Protein AF-A0A484AS06-F1 (afdb_monomer_lite)

Structure (mmCIF, N/CA/C/O backbone):
data_AF-A0A484AS06-F1
#
_entry.id   AF-A0A484AS06-F1
#
loop_
_atom_site.group_PDB
_atom_site.id
_atom_site.type_symbol
_atom_site.label_atom_id
_atom_site.label_alt_id
_atom_site.label_comp_id
_atom_site.label_asym_id
_atom_site.label_entity_id
_atom_site.label_seq_id
_atom_site.pdbx_PDB_ins_code
_atom_site.Cartn_x
_atom_site.Cartn_y
_atom_site.Cartn_z
_atom_site.occupancy
_atom_site.B_iso_or_equiv
_atom_site.auth_seq_id
_atom_site.auth_comp_id
_atom_site.auth_asym_id
_atom_site.auth_atom_id
_atom_site.pdbx_PDB_model_num
ATOM 1 N N . MET A 1 1 ? 52.284 40.372 45.108 1.00 41.25 1 MET A N 1
ATOM 2 C CA . MET A 1 1 ? 52.963 39.296 44.363 1.00 41.25 1 MET A CA 1
ATOM 3 C C . MET A 1 1 ? 52.396 39.290 42.962 1.00 41.25 1 MET A C 1
ATOM 5 O O . MET A 1 1 ? 51.272 38.856 42.753 1.00 41.25 1 MET A O 1
ATOM 9 N N . GLU A 1 2 ? 53.146 39.892 42.046 1.00 41.03 2 GLU A N 1
ATOM 10 C CA . GLU A 1 2 ? 52.993 39.687 40.611 1.00 41.03 2 GLU A CA 1
ATOM 11 C C . GLU A 1 2 ? 53.331 38.232 40.261 1.00 41.03 2 GLU A C 1
ATOM 13 O O . GLU A 1 2 ? 54.204 37.625 40.880 1.00 41.03 2 GLU A O 1
ATOM 18 N N . GLY A 1 3 ? 52.649 37.693 39.253 1.00 40.97 3 GLY A N 1
ATOM 19 C CA . GLY A 1 3 ? 52.898 36.368 38.692 1.00 40.97 3 GLY A CA 1
ATOM 20 C C . GLY A 1 3 ? 52.275 36.265 37.304 1.00 40.97 3 GLY A C 1
ATOM 21 O O . GLY A 1 3 ? 51.120 35.887 37.153 1.00 40.97 3 GLY A O 1
ATOM 22 N N . ARG A 1 4 ? 53.048 36.701 36.310 1.00 39.62 4 ARG A N 1
ATOM 23 C CA . ARG A 1 4 ? 52.767 36.747 34.869 1.00 39.62 4 ARG A CA 1
ATOM 24 C C . ARG A 1 4 ? 52.772 35.358 34.206 1.00 39.62 4 ARG A C 1
ATOM 26 O O . ARG A 1 4 ? 53.633 34.548 34.512 1.00 39.62 4 ARG A O 1
ATOM 33 N N . SER A 1 5 ? 51.984 35.276 33.125 1.00 40.34 5 SER A N 1
ATOM 34 C CA . SER A 1 5 ? 52.332 34.707 31.804 1.00 40.34 5 SER A CA 1
ATOM 35 C C . SER A 1 5 ? 52.390 33.188 31.608 1.00 40.34 5 SER A C 1
ATOM 37 O O . SER A 1 5 ? 53.114 32.481 32.297 1.00 40.34 5 SER A O 1
ATOM 39 N N . GLY A 1 6 ? 51.787 32.736 30.501 1.00 35.00 6 GLY A N 1
ATOM 40 C CA . GLY A 1 6 ? 52.311 31.588 29.755 1.00 35.00 6 GLY A CA 1
ATOM 41 C C . GLY A 1 6 ? 51.288 30.825 28.927 1.00 35.00 6 GLY A C 1
ATOM 42 O O . GLY A 1 6 ? 50.727 29.846 29.398 1.00 35.00 6 GLY A O 1
ATOM 43 N N . PHE A 1 7 ? 51.092 31.266 27.686 1.00 43.19 7 PHE A N 1
ATOM 44 C CA . PHE A 1 7 ? 50.413 30.559 26.598 1.00 43.19 7 PHE A CA 1
ATOM 45 C C . PHE A 1 7 ? 50.920 29.125 26.390 1.00 43.19 7 PHE A C 1
ATOM 47 O O . PHE A 1 7 ? 52.131 28.938 26.342 1.00 43.19 7 PHE A O 1
ATOM 54 N N . TYR A 1 8 ? 50.008 28.196 26.073 1.00 39.47 8 TYR A N 1
ATOM 55 C CA . TYR A 1 8 ? 50.231 27.168 25.047 1.00 39.47 8 TYR A CA 1
ATOM 56 C C . TYR A 1 8 ? 48.917 26.917 24.295 1.00 39.47 8 TYR A C 1
ATOM 58 O O . TYR A 1 8 ? 47.971 26.341 24.831 1.00 39.47 8 TYR A O 1
ATOM 66 N N . GLU A 1 9 ? 48.875 27.369 23.043 1.00 45.44 9 GLU A N 1
ATOM 67 C CA . GLU A 1 9 ? 47.986 26.838 22.014 1.00 45.44 9 GLU A CA 1
ATOM 68 C C . GLU A 1 9 ? 48.169 25.320 21.903 1.00 45.44 9 GLU A C 1
ATOM 70 O O . GLU A 1 9 ? 49.289 24.827 21.765 1.00 45.44 9 GLU A O 1
ATOM 75 N N . LYS A 1 10 ? 47.058 24.584 21.850 1.00 41.19 10 LYS A N 1
ATOM 76 C CA . LYS A 1 10 ? 46.978 23.372 21.034 1.00 41.19 10 LYS A CA 1
ATOM 77 C C . LYS A 1 10 ? 45.682 23.392 20.245 1.00 41.19 10 LYS A C 1
ATOM 79 O O . LYS A 1 10 ? 44.611 23.034 20.721 1.00 41.19 10 LYS A O 1
ATOM 84 N N . SER A 1 11 ? 45.843 23.866 19.023 1.00 40.75 11 SER A N 1
ATOM 85 C CA . SER A 1 11 ? 44.908 23.769 17.920 1.00 40.75 11 SER A CA 1
ATOM 86 C C . SER A 1 11 ? 44.732 22.314 17.463 1.00 40.75 11 SER A C 1
ATOM 88 O O . SER A 1 11 ? 45.706 21.566 17.382 1.00 40.75 11 SER A O 1
ATOM 90 N N . SER A 1 12 ? 43.500 22.018 17.028 1.00 42.66 12 SER A N 1
ATOM 91 C CA . SER A 1 12 ? 43.075 20.957 16.093 1.00 42.66 12 SER A CA 1
ATOM 92 C C . SER A 1 12 ? 42.940 19.502 16.589 1.00 42.66 12 SER A C 1
ATOM 94 O O . SER A 1 12 ? 43.645 19.105 17.512 1.00 42.66 12 SER A O 1
ATOM 96 N N . PRO A 1 13 ? 42.072 18.675 15.949 1.00 44.59 13 PRO A N 1
ATOM 97 C CA . PRO A 1 13 ? 41.452 18.886 14.635 1.00 44.59 13 PRO A CA 1
ATOM 98 C C . PRO A 1 13 ? 39.916 18.808 14.601 1.00 44.59 13 PRO A C 1
ATOM 100 O O . PRO A 1 13 ? 39.295 17.865 15.070 1.00 44.59 13 PRO A O 1
ATOM 103 N N . ASN A 1 14 ? 39.348 19.818 13.941 1.00 42.44 14 ASN A N 1
ATOM 104 C CA . ASN A 1 14 ? 38.306 19.730 12.918 1.00 42.44 14 ASN A CA 1
ATOM 105 C C . ASN A 1 14 ? 37.748 18.314 12.656 1.00 42.44 14 ASN A C 1
ATOM 107 O O . ASN A 1 14 ? 38.148 17.650 11.699 1.00 42.44 14 ASN A O 1
A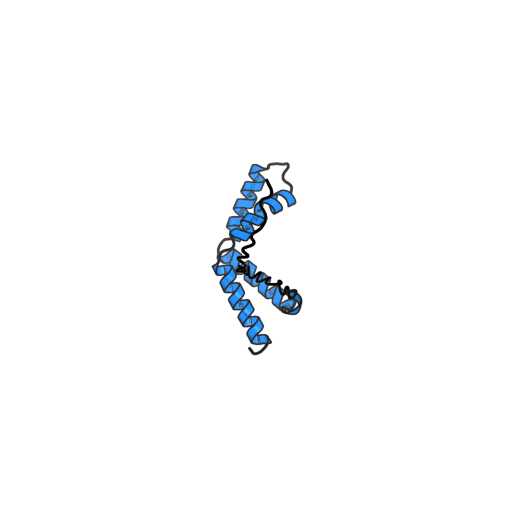TOM 111 N N . GLU A 1 15 ? 36.776 17.878 13.455 1.00 39.09 15 GLU A N 1
ATOM 112 C CA . GLU A 1 15 ? 35.889 16.799 13.041 1.00 39.09 15 GLU A CA 1
ATOM 113 C C . GLU A 1 15 ? 34.848 17.434 12.125 1.00 39.09 15 GLU A C 1
ATOM 115 O O . GLU A 1 15 ? 33.809 17.956 12.536 1.00 39.09 15 GLU A O 1
ATOM 120 N N . SER A 1 16 ? 35.226 17.491 10.850 1.00 47.69 16 SER A N 1
ATOM 121 C CA . SER A 1 16 ? 34.357 17.840 9.744 1.00 47.69 16 SER A CA 1
ATOM 122 C C . SER A 1 16 ? 33.205 16.843 9.740 1.00 47.69 16 SER A C 1
ATOM 124 O O . SER A 1 16 ? 33.257 15.814 9.067 1.00 47.69 16 SER A O 1
ATOM 126 N N . SER A 1 17 ? 32.161 17.151 10.513 1.00 38.97 17 SER A N 1
ATOM 127 C CA . SER A 1 17 ? 30.836 16.589 10.331 1.00 38.97 17 SER A CA 1
ATOM 128 C C . SER A 1 17 ? 30.440 16.990 8.923 1.00 38.97 17 SER A C 1
ATOM 130 O O . SER A 1 17 ? 29.957 18.098 8.671 1.00 38.97 17 SER A O 1
ATOM 132 N N . SER A 1 18 ? 30.782 16.104 7.988 1.00 39.75 18 SER A N 1
ATOM 133 C CA . SER A 1 18 ? 30.299 16.096 6.627 1.00 39.75 18 SER A CA 1
ATOM 134 C C . SER A 1 18 ? 28.792 16.034 6.745 1.00 39.75 18 SER A C 1
ATOM 136 O O . SER A 1 18 ? 28.180 14.968 6.762 1.00 39.75 18 SER A O 1
ATOM 138 N N . LYS A 1 19 ? 28.188 17.218 6.841 1.00 38.69 19 LYS A N 1
ATOM 139 C CA . LYS A 1 19 ? 26.852 17.475 6.359 1.00 38.69 19 LYS A CA 1
ATOM 140 C C . LYS A 1 19 ? 26.933 17.178 4.869 1.00 38.69 19 LYS A C 1
ATOM 142 O O . LYS A 1 19 ? 27.049 18.080 4.046 1.00 38.69 19 LYS A O 1
ATOM 147 N N . ASN A 1 20 ? 26.862 15.892 4.530 1.00 38.06 20 ASN A N 1
ATOM 148 C CA . ASN A 1 20 ? 26.215 15.450 3.315 1.00 38.06 20 ASN A CA 1
ATOM 149 C C . ASN A 1 20 ? 24.759 15.873 3.478 1.00 38.06 20 ASN A C 1
ATOM 151 O O . ASN A 1 20 ? 23.866 15.090 3.790 1.00 38.06 20 ASN A O 1
ATOM 155 N N . GLU A 1 21 ? 24.563 17.180 3.334 1.00 36.81 21 GLU A N 1
ATOM 156 C CA . GLU A 1 21 ? 23.329 17.802 2.955 1.00 36.81 21 GLU A CA 1
ATOM 157 C C . GLU A 1 21 ? 23.070 17.229 1.566 1.00 36.81 21 GLU A C 1
ATOM 159 O O . GLU A 1 21 ? 23.410 17.811 0.536 1.00 36.81 21 GLU A O 1
ATOM 164 N N . TYR A 1 22 ? 22.527 16.011 1.543 1.00 44.44 22 TYR A N 1
ATOM 165 C CA . TYR A 1 22 ? 21.744 15.538 0.427 1.00 44.44 22 TYR A CA 1
ATOM 166 C C . TYR A 1 22 ? 20.584 16.518 0.353 1.00 44.44 22 TYR A C 1
ATOM 168 O O . TYR A 1 22 ? 19.513 16.291 0.910 1.00 44.44 22 TYR A O 1
ATOM 176 N N . LYS A 1 23 ? 20.838 17.669 -0.283 1.00 44.03 23 LYS A N 1
ATOM 177 C CA . LYS A 1 23 ? 19.796 18.539 -0.793 1.00 44.03 23 LYS A CA 1
ATOM 178 C C . LYS A 1 23 ? 18.890 17.581 -1.541 1.00 44.03 23 LYS A C 1
ATOM 180 O O . LYS A 1 23 ? 19.384 16.935 -2.472 1.00 44.03 23 LYS A O 1
ATOM 185 N N . PRO A 1 24 ? 17.628 17.400 -1.124 1.00 44.97 24 PRO A N 1
ATOM 186 C CA . PRO A 1 24 ? 16.743 16.577 -1.900 1.00 44.97 24 PRO A CA 1
ATOM 187 C C . PRO A 1 24 ? 16.688 17.277 -3.249 1.00 44.97 24 PRO A C 1
ATOM 189 O O . PRO A 1 24 ? 16.125 18.366 -3.377 1.00 44.97 24 PRO A O 1
ATOM 192 N N . LEU A 1 25 ? 17.309 16.669 -4.259 1.00 48.03 25 LEU A N 1
ATOM 193 C CA . LEU A 1 25 ? 16.942 16.880 -5.643 1.00 48.03 25 LEU A CA 1
ATOM 194 C C . LEU A 1 25 ? 15.521 16.325 -5.743 1.00 48.03 25 LEU A C 1
ATOM 196 O O . LEU A 1 25 ? 15.271 15.257 -6.287 1.00 48.03 25 LEU A O 1
ATOM 200 N N . CYS A 1 26 ? 14.576 17.058 -5.151 1.00 44.09 26 CYS A N 1
ATOM 201 C CA . CYS A 1 26 ? 13.164 17.003 -5.436 1.00 44.09 26 CYS A CA 1
ATOM 202 C C . CYS A 1 26 ? 13.036 17.571 -6.845 1.00 44.09 26 CYS A C 1
ATOM 204 O O . CYS A 1 26 ? 12.514 18.660 -7.085 1.00 44.09 26 CYS A O 1
ATOM 206 N N . TRP A 1 27 ? 13.562 16.832 -7.818 1.00 47.09 27 TRP A N 1
ATOM 207 C CA . TRP A 1 27 ? 12.921 16.808 -9.103 1.00 47.09 27 TRP A CA 1
ATOM 208 C C . TRP A 1 27 ? 11.484 16.439 -8.782 1.00 47.09 27 TRP A C 1
ATOM 210 O O . TRP A 1 27 ? 11.211 15.341 -8.294 1.00 47.09 27 TRP A O 1
ATOM 220 N N . LYS A 1 28 ? 10.576 17.407 -8.935 1.00 59.16 28 LYS A N 1
ATOM 221 C CA . LYS A 1 28 ? 9.143 17.149 -8.844 1.00 59.16 28 LYS A CA 1
ATOM 222 C C . LYS A 1 28 ? 8.929 15.955 -9.759 1.00 59.16 28 LYS A C 1
ATOM 224 O O . LYS A 1 28 ? 9.152 16.095 -10.954 1.00 59.16 28 LYS A O 1
ATOM 229 N N . SER A 1 29 ? 8.583 14.795 -9.214 1.00 61.47 29 SER A N 1
ATOM 230 C CA . SER A 1 29 ? 8.441 13.536 -9.961 1.00 61.47 29 SER A CA 1
ATOM 231 C C . SER A 1 29 ? 7.634 13.720 -11.253 1.00 61.47 29 SER A C 1
ATOM 233 O O . SER A 1 29 ? 7.965 13.133 -12.270 1.00 61.47 29 SER A O 1
ATOM 235 N N . HIS A 1 30 ? 6.688 14.661 -11.247 1.00 59.72 30 HIS A N 1
ATOM 236 C CA . HIS A 1 30 ? 5.918 15.195 -12.376 1.00 59.72 30 HIS A CA 1
ATOM 237 C C . HIS A 1 30 ? 6.713 15.760 -13.577 1.00 59.72 30 HIS A C 1
ATOM 239 O O . HIS A 1 30 ? 6.144 15.915 -14.653 1.00 59.72 30 HIS A O 1
ATOM 245 N N . GLN A 1 31 ? 7.985 16.131 -13.417 1.00 69.88 31 GLN A N 1
ATOM 246 C CA . GLN A 1 31 ? 8.868 16.574 -14.507 1.00 69.88 31 GLN A CA 1
ATOM 247 C C . GLN A 1 31 ? 9.565 15.395 -15.195 1.00 69.88 31 GLN A C 1
ATOM 249 O O . GLN A 1 31 ? 9.945 15.495 -16.359 1.00 69.88 31 GLN A O 1
ATOM 254 N N . ILE A 1 32 ? 9.718 14.278 -14.482 1.00 74.44 32 ILE A N 1
ATOM 255 C CA . ILE A 1 32 ? 10.400 13.075 -14.967 1.00 74.44 32 ILE A CA 1
ATOM 256 C C . ILE A 1 32 ? 9.368 12.073 -15.484 1.00 74.44 32 ILE A C 1
ATOM 258 O O . ILE A 1 32 ? 9.518 11.536 -16.577 1.00 74.44 32 ILE A O 1
ATOM 262 N N . ILE A 1 33 ? 8.286 11.886 -14.735 1.00 79.44 33 ILE A N 1
ATOM 263 C CA . ILE A 1 33 ? 7.205 10.938 -14.989 1.00 79.44 33 ILE A CA 1
ATOM 264 C C . ILE A 1 33 ? 6.028 11.697 -15.608 1.00 79.44 33 ILE A C 1
ATOM 266 O O . ILE A 1 33 ? 5.516 12.658 -15.028 1.00 79.44 33 ILE A O 1
ATOM 270 N N . ARG A 1 34 ? 5.593 11.275 -16.798 1.00 83.50 34 ARG A N 1
ATOM 271 C CA . ARG A 1 34 ? 4.401 11.819 -17.463 1.00 83.50 34 ARG A CA 1
ATOM 272 C C . ARG A 1 34 ? 3.125 11.351 -16.756 1.00 83.50 34 ARG A C 1
ATOM 274 O O . ARG A 1 34 ? 3.123 10.383 -16.002 1.00 83.50 34 ARG A O 1
ATOM 281 N N . ARG A 1 35 ? 2.002 12.034 -16.997 1.00 78.38 35 ARG A N 1
ATOM 282 C CA . ARG A 1 35 ? 0.717 11.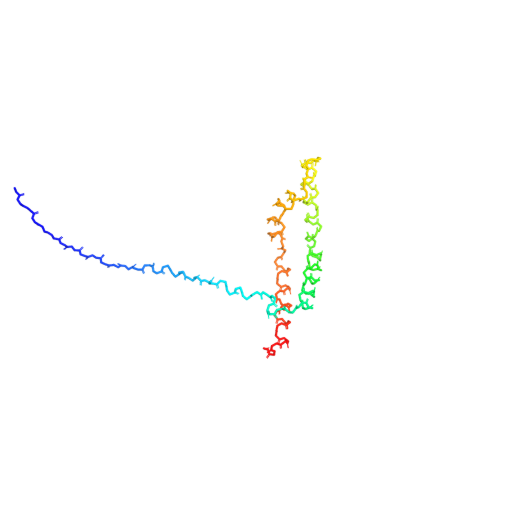707 -16.345 1.00 78.38 35 ARG A CA 1
ATOM 283 C C . ARG A 1 35 ? 0.214 10.293 -16.666 1.00 78.38 35 ARG A C 1
ATOM 285 O O . ARG A 1 35 ? -0.328 9.632 -15.786 1.00 78.38 35 ARG A O 1
ATOM 292 N N . ASP A 1 36 ? 0.386 9.843 -17.901 1.00 80.81 36 ASP A N 1
ATOM 293 C CA . ASP A 1 36 ? 0.049 8.493 -18.365 1.00 80.81 36 ASP A CA 1
ATOM 294 C C . ASP A 1 36 ? 0.935 7.417 -17.715 1.00 80.81 36 ASP A C 1
ATOM 296 O O . ASP A 1 36 ? 0.437 6.384 -17.262 1.00 80.81 36 ASP A O 1
ATOM 300 N N . GLU A 1 37 ? 2.230 7.701 -17.565 1.00 82.75 37 GLU A N 1
ATOM 301 C CA . GLU A 1 37 ? 3.173 6.842 -16.836 1.00 82.75 37 GLU A CA 1
ATOM 302 C C . GLU A 1 37 ? 2.800 6.767 -15.345 1.00 82.75 37 GLU A C 1
ATOM 304 O O . GLU A 1 37 ? 2.749 5.681 -14.770 1.00 82.75 37 GLU A O 1
ATOM 309 N N . MET A 1 38 ? 2.446 7.901 -14.731 1.00 84.00 38 MET A N 1
ATOM 310 C CA . MET A 1 38 ? 2.034 7.976 -13.325 1.00 84.00 38 MET A CA 1
ATOM 311 C C . MET A 1 38 ? 0.788 7.132 -13.042 1.00 84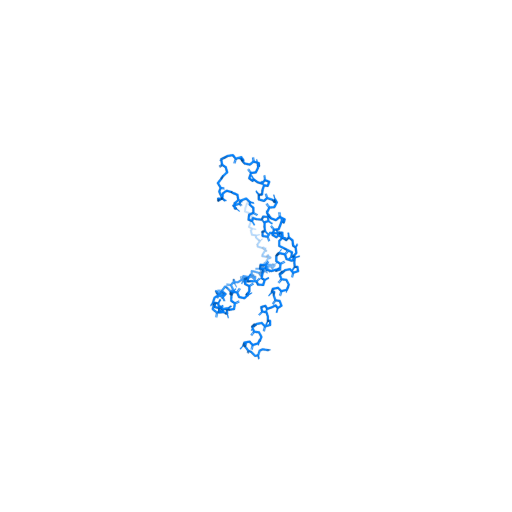.00 38 MET A C 1
ATOM 313 O O . MET A 1 38 ? 0.721 6.453 -12.018 1.00 84.00 38 MET A O 1
ATOM 317 N N . LYS A 1 39 ? -0.181 7.121 -13.966 1.00 86.62 39 LYS A N 1
ATOM 318 C CA . LYS A 1 39 ? -1.366 6.262 -13.858 1.00 86.62 39 LYS A CA 1
ATOM 319 C C . LYS A 1 39 ? -0.975 4.783 -13.843 1.00 86.62 39 LYS A C 1
ATOM 321 O O . LYS A 1 39 ? -1.417 4.050 -12.965 1.00 86.62 39 LYS A O 1
ATOM 326 N N . THR A 1 40 ? -0.102 4.369 -14.759 1.00 89.06 40 THR A N 1
ATOM 327 C CA . THR A 1 40 ? 0.398 2.985 -14.830 1.00 89.06 40 THR A CA 1
ATOM 328 C C . THR A 1 40 ? 1.144 2.586 -13.552 1.00 89.06 40 THR A C 1
ATOM 330 O O . THR A 1 40 ? 0.926 1.500 -13.019 1.00 89.06 40 THR A O 1
ATOM 333 N N . ILE A 1 41 ? 1.970 3.484 -13.008 1.00 89.12 41 ILE A N 1
ATOM 334 C CA . ILE A 1 41 ? 2.701 3.277 -11.747 1.00 89.12 41 ILE A CA 1
ATOM 335 C C . ILE A 1 41 ? 1.731 3.130 -10.569 1.00 89.12 41 ILE A C 1
ATOM 337 O O . ILE A 1 41 ? 1.907 2.241 -9.739 1.00 89.12 41 ILE A O 1
ATOM 341 N N . HIS A 1 42 ? 0.687 3.959 -10.502 1.00 88.81 42 HIS A N 1
ATOM 342 C CA . HIS A 1 42 ? -0.345 3.860 -9.467 1.00 88.81 42 HIS A CA 1
ATOM 343 C C . HIS A 1 42 ? -1.123 2.544 -9.554 1.00 88.81 42 HIS A C 1
ATOM 345 O O . HIS A 1 42 ? -1.366 1.902 -8.532 1.00 88.81 42 HIS A O 1
ATOM 351 N N . GLU A 1 43 ? -1.493 2.117 -10.762 1.00 91.62 43 GLU A N 1
ATOM 352 C CA . GLU A 1 43 ? -2.168 0.836 -10.977 1.00 91.62 43 GLU A CA 1
ATOM 353 C C . GLU A 1 43 ? -1.281 -0.347 -10.578 1.00 91.62 43 G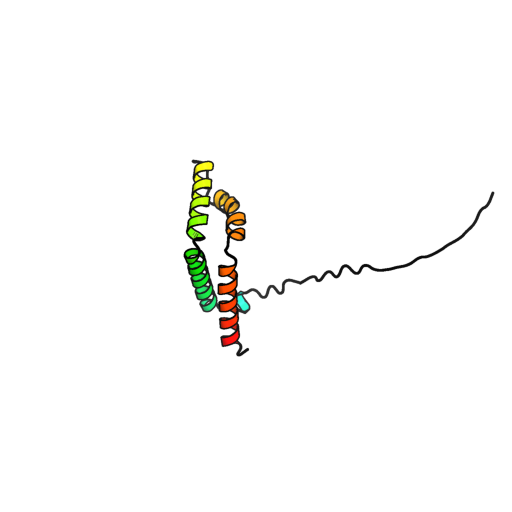LU A C 1
ATOM 355 O O . GLU A 1 43 ? -1.766 -1.296 -9.959 1.00 91.62 43 GLU A O 1
ATOM 360 N N . LEU A 1 44 ? 0.016 -0.293 -10.898 1.00 92.06 44 LEU A N 1
ATOM 361 C CA . LEU A 1 44 ? 0.978 -1.308 -10.480 1.00 92.06 44 LEU A CA 1
ATOM 362 C C . LEU A 1 44 ? 1.122 -1.340 -8.957 1.00 92.06 44 LEU A C 1
ATOM 364 O O . LEU A 1 44 ? 1.005 -2.410 -8.368 1.00 92.06 44 LEU A O 1
ATOM 368 N N . LEU A 1 45 ? 1.308 -0.184 -8.318 1.00 92.44 45 LEU A N 1
ATOM 369 C CA . LEU A 1 45 ? 1.389 -0.078 -6.863 1.00 92.44 45 LEU A CA 1
ATOM 370 C C . LEU A 1 45 ? 0.148 -0.683 -6.197 1.00 92.44 45 LEU A C 1
ATOM 372 O O . LEU A 1 45 ? 0.282 -1.510 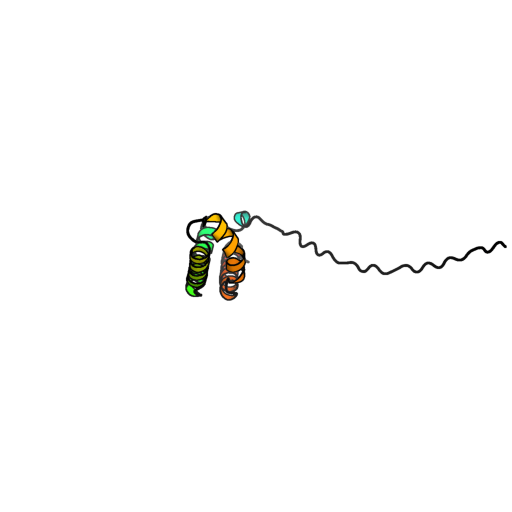-5.300 1.00 92.44 45 LEU A O 1
ATOM 376 N N . TYR A 1 46 ? -1.053 -0.340 -6.668 1.00 92.88 46 TYR A N 1
ATOM 377 C CA . TYR A 1 46 ? -2.292 -0.902 -6.129 1.00 92.88 46 TYR A CA 1
ATOM 378 C C . TYR A 1 46 ? -2.356 -2.430 -6.296 1.00 92.88 46 TYR A C 1
ATOM 380 O O . TYR A 1 46 ? -2.668 -3.146 -5.343 1.00 92.88 46 TYR A O 1
ATOM 388 N N . LYS A 1 47 ? -1.997 -2.953 -7.477 1.00 94.25 47 LYS A N 1
ATOM 389 C CA . LYS A 1 47 ? -1.935 -4.404 -7.728 1.00 94.25 47 LYS A CA 1
ATOM 390 C C . LYS A 1 47 ? -0.951 -5.109 -6.797 1.00 94.25 47 LYS A C 1
ATOM 392 O O . LYS A 1 47 ? -1.274 -6.180 -6.292 1.00 94.25 47 LYS A O 1
ATOM 397 N N . LEU A 1 48 ? 0.219 -4.519 -6.563 1.00 93.62 48 LEU A N 1
ATOM 398 C CA . LEU A 1 48 ? 1.235 -5.072 -5.671 1.00 93.62 48 LEU A CA 1
ATOM 399 C C . LEU A 1 48 ? 0.756 -5.064 -4.217 1.00 93.62 48 LEU A C 1
ATOM 401 O O . LEU A 1 48 ? 0.770 -6.107 -3.571 1.00 93.62 48 LEU A O 1
ATOM 405 N N . LEU A 1 49 ? 0.238 -3.939 -3.723 1.00 94.25 49 LEU A N 1
ATOM 406 C CA . LEU A 1 49 ? -0.308 -3.853 -2.365 1.00 94.25 49 LEU A CA 1
ATOM 407 C C . LEU A 1 49 ? -1.422 -4.884 -2.131 1.00 94.25 49 LEU A C 1
ATOM 409 O O . LEU A 1 49 ? -1.471 -5.515 -1.078 1.00 94.25 49 LEU A O 1
ATOM 413 N N . LYS A 1 50 ? -2.273 -5.121 -3.133 1.00 94.44 50 LYS A N 1
ATOM 414 C CA . LYS A 1 50 ? -3.303 -6.160 -3.068 1.00 94.44 50 LYS A CA 1
ATOM 415 C C . LYS A 1 50 ? -2.726 -7.579 -3.113 1.00 94.44 50 LYS A C 1
ATOM 417 O O . LYS A 1 50 ? -3.120 -8.417 -2.310 1.00 94.44 50 LYS A O 1
ATOM 422 N N . LYS A 1 51 ? -1.780 -7.855 -4.018 1.00 94.44 51 LYS A N 1
ATOM 423 C CA . LYS A 1 51 ? -1.099 -9.160 -4.155 1.00 94.44 51 LYS A CA 1
ATOM 424 C C . LYS A 1 51 ? -0.445 -9.602 -2.845 1.00 94.44 51 LYS A C 1
ATOM 426 O O . LYS A 1 51 ? -0.517 -10.776 -2.503 1.00 94.44 51 LYS A O 1
ATOM 431 N N . TYR A 1 52 ? 0.170 -8.669 -2.122 1.00 94.00 52 TYR A N 1
ATOM 432 C CA . TYR A 1 52 ? 0.831 -8.938 -0.845 1.00 94.00 52 TYR A CA 1
ATOM 433 C C . TYR A 1 52 ? -0.106 -8.844 0.373 1.00 94.00 52 TYR A C 1
ATOM 435 O O . TYR A 1 52 ? 0.363 -8.909 1.504 1.00 94.00 52 TYR A O 1
ATOM 443 N N . GLY A 1 53 ? -1.420 -8.686 0.170 1.00 94.06 53 GLY A N 1
ATOM 444 C CA . GLY A 1 53 ? -2.409 -8.658 1.254 1.00 94.06 53 GLY A CA 1
ATOM 445 C C . GLY A 1 53 ? -2.401 -7.385 2.108 1.00 94.06 53 GLY A C 1
ATOM 446 O O . GLY A 1 53 ? -3.138 -7.307 3.088 1.00 94.06 53 GLY A O 1
ATOM 447 N N . TRP A 1 54 ? -1.622 -6.366 1.730 1.00 96.00 54 TRP A N 1
ATOM 448 C CA . TRP A 1 54 ? -1.521 -5.112 2.480 1.00 96.00 54 TRP A CA 1
ATOM 449 C C . TRP A 1 54 ? -2.871 -4.393 2.563 1.00 96.00 54 TRP A C 1
ATOM 451 O O . TRP A 1 54 ? -3.225 -3.859 3.609 1.00 96.00 54 TRP A O 1
ATOM 461 N N . GLU A 1 55 ? -3.661 -4.406 1.482 1.00 94.19 55 GLU A N 1
ATOM 462 C CA . GLU A 1 55 ? -4.986 -3.771 1.479 1.00 94.19 55 GLU A CA 1
ATOM 463 C C . GLU A 1 55 ? -5.905 -4.367 2.556 1.00 94.19 55 GLU A C 1
ATOM 465 O O . GLU A 1 55 ? -6.565 -3.626 3.286 1.00 94.19 55 GLU A O 1
ATOM 470 N N . ASP A 1 56 ? -5.929 -5.694 2.675 1.00 95.12 56 ASP A N 1
ATOM 471 C CA . ASP A 1 56 ? -6.780 -6.385 3.639 1.00 95.12 56 ASP A CA 1
ATOM 472 C C . ASP A 1 56 ? -6.262 -6.200 5.074 1.00 95.12 56 ASP A C 1
ATOM 474 O O . ASP A 1 56 ? -7.056 -5.949 5.982 1.00 95.12 56 ASP A O 1
ATOM 478 N N . GLU A 1 57 ? -4.940 -6.205 5.274 1.00 95.81 57 GLU A N 1
ATOM 479 C CA . GLU A 1 57 ? -4.318 -5.900 6.569 1.00 95.81 57 GLU A CA 1
ATOM 480 C C . GLU A 1 57 ? -4.688 -4.492 7.062 1.00 95.81 57 GLU A C 1
ATOM 482 O O . GLU A 1 57 ? -5.096 -4.304 8.214 1.00 95.81 57 GLU A O 1
ATOM 487 N N . ILE A 1 58 ? -4.571 -3.482 6.195 1.00 96.19 58 ILE A N 1
ATOM 488 C CA . ILE A 1 58 ? -4.924 -2.105 6.549 1.00 96.19 58 ILE A CA 1
ATOM 489 C C . ILE A 1 58 ? -6.423 -1.963 6.759 1.00 96.19 58 ILE A C 1
ATOM 491 O O . ILE A 1 58 ? -6.831 -1.269 7.689 1.00 96.19 58 ILE A O 1
ATOM 495 N N . ARG A 1 59 ? -7.252 -2.641 5.962 1.00 96.00 59 ARG A N 1
ATOM 496 C CA . ARG A 1 59 ? -8.707 -2.631 6.146 1.00 96.00 59 ARG A CA 1
ATOM 497 C C . ARG A 1 59 ? -9.103 -3.162 7.522 1.00 96.00 59 ARG A C 1
ATOM 499 O O . ARG A 1 59 ? -9.951 -2.554 8.174 1.00 96.00 59 ARG A O 1
ATOM 506 N N . GLU A 1 60 ? -8.474 -4.240 7.981 1.00 97.00 60 GLU A N 1
ATOM 507 C CA . GLU A 1 60 ? -8.741 -4.804 9.306 1.00 97.00 60 GLU A CA 1
ATOM 508 C C . GLU A 1 60 ? -8.314 -3.844 10.423 1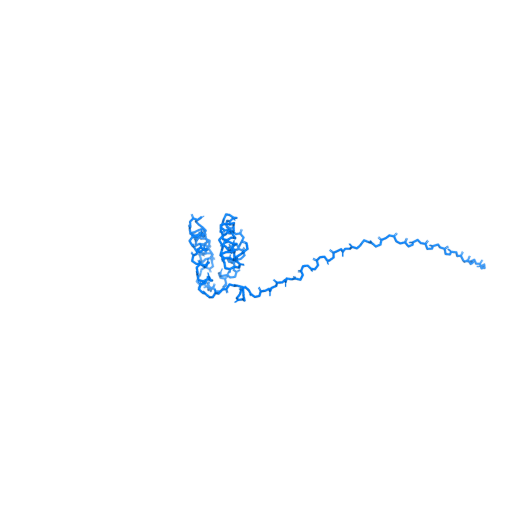.00 97.00 60 GLU A C 1
ATOM 510 O O . GLU A 1 60 ? -9.074 -3.575 11.352 1.00 97.00 60 GLU A O 1
ATOM 515 N N . LYS A 1 61 ? -7.139 -3.220 10.289 1.00 95.38 61 LYS A N 1
ATOM 516 C CA . LYS A 1 61 ? -6.671 -2.202 11.243 1.00 95.38 61 LYS A CA 1
ATOM 517 C C . LYS A 1 61 ? -7.584 -0.977 11.280 1.00 95.38 61 LYS A C 1
ATOM 519 O O . LYS A 1 61 ? -7.874 -0.463 12.356 1.00 95.38 61 LYS A O 1
ATOM 524 N N . VAL A 1 62 ? -8.062 -0.516 10.125 1.00 95.69 62 VAL A N 1
ATOM 525 C CA . VAL A 1 62 ? -9.037 0.578 10.034 1.00 95.69 62 VAL A CA 1
ATOM 526 C C . VAL A 1 62 ? -10.329 0.192 10.749 1.00 95.69 62 VAL A C 1
ATOM 528 O O . VAL A 1 62 ? -10.824 0.988 11.544 1.00 95.69 62 VAL A O 1
ATOM 531 N N . ARG A 1 63 ? -10.847 -1.026 10.532 1.00 95.75 63 ARG A N 1
ATOM 532 C CA . ARG A 1 63 ? -12.036 -1.525 11.239 1.00 95.75 63 ARG A CA 1
ATOM 533 C C . ARG A 1 63 ? -11.833 -1.507 12.755 1.00 95.75 63 ARG A C 1
ATOM 535 O O . ARG A 1 63 ? -12.668 -0.945 13.455 1.00 95.75 63 ARG A O 1
ATOM 542 N N . ALA A 1 64 ? -10.701 -2.007 13.246 1.00 95.31 64 ALA A N 1
ATOM 543 C CA . ALA A 1 64 ? -10.385 -1.989 14.672 1.00 95.31 64 ALA A CA 1
ATOM 544 C C . ALA A 1 64 ? -10.330 -0.560 15.253 1.00 95.31 64 ALA A C 1
ATOM 546 O O . ALA A 1 64 ? -10.786 -0.325 16.372 1.00 95.31 64 ALA A O 1
ATOM 547 N N . ILE A 1 65 ? -9.813 0.421 14.500 1.00 93.94 65 ILE A N 1
ATOM 548 C CA . ILE A 1 65 ? -9.815 1.832 14.923 1.00 93.94 65 ILE A CA 1
ATOM 549 C C . ILE A 1 65 ? -11.247 2.378 14.996 1.00 93.94 65 ILE A C 1
ATOM 551 O O . ILE A 1 65 ? -11.580 3.071 15.960 1.00 93.94 65 ILE A O 1
ATOM 555 N N . TRP A 1 66 ? -12.090 2.067 14.006 1.00 93.94 66 TRP A N 1
ATOM 556 C CA . TRP A 1 66 ? -13.501 2.465 13.997 1.00 93.94 66 TRP A CA 1
ATOM 557 C C . TRP A 1 66 ? -14.265 1.876 15.182 1.00 93.94 66 TRP A C 1
ATOM 559 O O . TRP A 1 66 ? -14.934 2.614 15.901 1.00 93.94 66 TRP A O 1
ATOM 569 N N . GLU A 1 67 ? -14.115 0.578 15.431 1.00 94.25 67 GLU A N 1
ATOM 570 C CA . GLU A 1 67 ? -14.759 -0.111 16.553 1.00 94.25 67 GLU A CA 1
ATOM 571 C C . GLU A 1 67 ? -14.305 0.456 17.901 1.00 94.25 67 GLU A C 1
ATOM 573 O O . GLU A 1 67 ? -15.127 0.699 18.782 1.00 94.25 67 GLU A O 1
ATOM 578 N N . ARG A 1 68 ? -13.007 0.750 18.049 1.00 94.19 68 ARG A N 1
ATOM 579 C CA . ARG A 1 68 ? -12.453 1.319 19.282 1.00 94.19 68 ARG A CA 1
ATOM 580 C C . ARG A 1 68 ? -12.908 2.760 19.537 1.00 94.19 68 ARG A C 1
ATOM 582 O O . ARG A 1 68 ? -13.021 3.156 20.692 1.00 94.19 68 ARG A O 1
ATOM 589 N N . ARG A 1 69 ? -13.108 3.567 18.488 1.00 91.56 69 ARG A N 1
ATOM 590 C CA . ARG A 1 69 ? -13.527 4.978 18.610 1.00 91.56 69 ARG A CA 1
ATOM 591 C C . ARG A 1 69 ? -15.045 5.149 18.730 1.00 91.56 69 ARG A C 1
ATOM 593 O O . ARG A 1 69 ? -15.480 6.152 19.287 1.00 91.56 69 ARG A O 1
ATOM 600 N N . GLY A 1 70 ? -15.838 4.200 18.235 1.00 88.94 70 GLY A N 1
ATOM 601 C CA . GLY A 1 70 ? -17.297 4.246 18.319 1.00 88.94 70 GLY A CA 1
ATOM 602 C C . GLY A 1 70 ? -17.925 5.361 17.472 1.00 88.94 70 GLY A C 1
ATOM 603 O O . GLY A 1 70 ? -17.396 5.757 16.435 1.00 88.94 70 GLY A O 1
ATOM 604 N N . THR A 1 71 ? -19.080 5.869 17.907 1.00 85.44 71 THR A N 1
ATOM 605 C CA . THR A 1 71 ? -19.924 6.817 17.151 1.00 85.44 71 THR A CA 1
ATOM 606 C C . THR A 1 71 ? -19.312 8.199 16.918 1.00 85.44 71 THR A C 1
ATOM 608 O O . THR A 1 71 ? -19.742 8.890 15.998 1.00 85.44 71 THR A O 1
ATOM 611 N N . ASP A 1 72 ? -18.297 8.594 17.690 1.00 86.31 72 ASP A N 1
ATOM 612 C CA . ASP A 1 72 ? -17.637 9.905 17.558 1.00 86.31 72 ASP A CA 1
ATOM 613 C C . ASP A 1 72 ? -16.482 9.906 16.543 1.00 86.31 72 ASP A C 1
ATOM 615 O O . ASP A 1 72 ? -15.810 10.921 16.333 1.00 86.31 72 ASP A O 1
ATOM 619 N N . ALA A 1 73 ? -16.215 8.765 15.907 1.00 87.50 73 ALA A N 1
ATOM 620 C CA . ALA A 1 73 ? -15.114 8.613 14.975 1.00 87.50 73 ALA A CA 1
ATOM 621 C C . ALA A 1 73 ? -15.311 9.465 13.707 1.00 87.50 73 ALA A C 1
ATOM 623 O O . ALA A 1 73 ? -16.269 9.301 12.950 1.00 87.50 73 ALA A O 1
ATOM 624 N N . LYS A 1 74 ? -14.353 10.357 13.431 1.00 94.00 74 LYS A N 1
ATOM 625 C CA . LYS A 1 74 ? -14.276 11.095 12.165 1.00 94.00 74 LYS A CA 1
ATOM 626 C C . LYS A 1 74 ? -13.261 10.442 11.241 1.00 94.00 74 LYS A C 1
ATOM 628 O O . LYS A 1 74 ? -12.190 10.023 11.673 1.00 94.00 74 LYS A O 1
ATOM 633 N N . MET A 1 75 ? -13.559 10.458 9.943 1.00 91.44 75 MET A N 1
ATOM 634 C CA . MET A 1 75 ? -12.682 9.906 8.905 1.00 91.44 75 MET A CA 1
ATOM 635 C C . MET A 1 75 ? -11.241 10.429 9.011 1.00 91.44 75 MET A C 1
ATOM 637 O O . MET A 1 75 ? -10.303 9.638 8.989 1.00 91.44 75 MET A O 1
ATOM 641 N N . ASN A 1 76 ? -11.054 11.743 9.183 1.00 93.31 76 ASN A N 1
ATOM 642 C CA . ASN A 1 76 ? -9.715 12.330 9.299 1.00 93.31 76 ASN A CA 1
ATOM 643 C C . ASN A 1 76 ? -8.943 11.794 10.506 1.00 93.31 76 ASN A C 1
ATOM 645 O O . ASN A 1 76 ? -7.749 11.542 10.384 1.00 93.31 76 ASN A O 1
ATOM 649 N N . ASP A 1 77 ? -9.606 11.570 11.641 1.00 91.50 77 ASP A N 1
ATOM 650 C CA . ASP A 1 77 ? -8.942 11.058 12.840 1.00 91.50 77 ASP A CA 1
ATOM 651 C C . ASP A 1 77 ? -8.476 9.613 12.635 1.00 91.50 77 ASP A C 1
ATOM 653 O O . ASP A 1 77 ? -7.374 9.248 13.043 1.00 91.50 77 ASP A O 1
ATOM 657 N N . VAL A 1 78 ? -9.284 8.807 11.937 1.00 92.19 78 VAL A N 1
ATOM 658 C CA . VAL A 1 78 ? -8.918 7.438 11.551 1.00 92.19 78 VAL A CA 1
ATOM 659 C C . VAL A 1 78 ? -7.755 7.443 10.561 1.00 92.19 78 VAL A C 1
ATOM 661 O O . VAL A 1 78 ? -6.805 6.684 10.742 1.00 92.19 78 VAL A O 1
ATOM 664 N N . ILE A 1 79 ? -7.781 8.326 9.556 1.00 92.00 79 ILE A N 1
ATOM 665 C CA . ILE A 1 79 ? -6.692 8.484 8.579 1.00 92.00 79 ILE A CA 1
ATOM 666 C C . ILE A 1 79 ? -5.392 8.893 9.278 1.00 92.00 79 ILE A C 1
ATOM 668 O O . ILE A 1 79 ? -4.353 8.276 9.048 1.00 92.00 79 ILE A O 1
ATOM 672 N N . HIS A 1 80 ? -5.435 9.908 10.142 1.00 93.69 80 HIS A N 1
ATOM 673 C CA . HIS A 1 80 ? -4.256 10.386 10.864 1.00 93.69 80 HIS A CA 1
ATOM 674 C C . HIS A 1 80 ? -3.641 9.306 11.748 1.00 93.69 80 HIS A C 1
ATOM 676 O O . HIS A 1 80 ? -2.418 9.230 11.864 1.00 93.69 80 HIS A O 1
ATOM 682 N N . GLU A 1 81 ? -4.475 8.454 12.335 1.00 93.81 81 GLU A N 1
ATOM 683 C CA . GLU A 1 81 ? -4.012 7.355 13.165 1.00 93.81 81 GLU A CA 1
ATOM 684 C C . GLU A 1 81 ? -3.424 6.198 12.345 1.00 93.81 81 GLU A C 1
ATOM 686 O O . GLU A 1 81 ? -2.371 5.663 12.697 1.00 93.81 81 GLU A O 1
ATOM 691 N N . ILE A 1 82 ? -4.071 5.807 11.242 1.00 94.12 82 ILE A N 1
ATOM 692 C CA . ILE A 1 82 ? -3.631 4.649 10.457 1.00 94.12 82 ILE A CA 1
ATOM 693 C C . ILE A 1 82 ? -2.436 4.968 9.556 1.00 94.12 82 ILE A C 1
ATOM 695 O O . ILE A 1 82 ? -1.612 4.088 9.318 1.00 94.12 82 ILE A O 1
ATOM 699 N N . MET A 1 83 ? -2.297 6.207 9.074 1.00 92.31 83 MET A N 1
ATOM 700 C CA . MET A 1 83 ? -1.291 6.592 8.074 1.00 92.31 83 MET A CA 1
ATOM 701 C C . MET A 1 83 ? 0.155 6.203 8.430 1.00 92.31 83 MET A C 1
ATOM 703 O O . MET A 1 83 ? 0.831 5.618 7.575 1.00 92.31 83 MET A O 1
ATOM 707 N N . PRO A 1 84 ? 0.663 6.453 9.655 1.00 94.81 84 PRO A N 1
ATOM 708 C CA . PRO A 1 84 ? 2.012 6.037 10.039 1.00 94.81 84 PRO A CA 1
ATOM 709 C C . PRO A 1 84 ? 2.201 4.517 9.982 1.00 94.81 84 PRO A C 1
ATOM 711 O O . PRO A 1 84 ? 3.253 4.037 9.565 1.00 94.81 84 PRO A O 1
ATOM 714 N N . THR A 1 85 ? 1.178 3.758 10.378 1.00 93.44 85 THR A N 1
ATOM 715 C CA . THR A 1 85 ? 1.188 2.290 10.365 1.00 93.44 85 THR A CA 1
ATOM 716 C C . THR A 1 85 ? 1.096 1.753 8.943 1.00 93.44 85 THR A C 1
ATOM 718 O O . THR A 1 85 ? 1.865 0.871 8.567 1.00 93.44 85 THR A O 1
ATOM 721 N N . ALA A 1 86 ? 0.201 2.316 8.131 1.00 92.75 86 ALA A N 1
ATOM 722 C CA . ALA A 1 86 ? 0.030 1.982 6.723 1.00 92.75 86 ALA A CA 1
ATOM 723 C C . ALA A 1 86 ? 1.337 2.185 5.946 1.00 92.75 86 ALA A C 1
ATOM 725 O O . ALA A 1 86 ? 1.783 1.293 5.235 1.00 92.75 86 ALA A O 1
ATOM 726 N N . SER A 1 87 ? 2.013 3.312 6.172 1.00 91.50 87 SER A N 1
ATOM 727 C CA . SER A 1 87 ? 3.265 3.645 5.484 1.00 91.50 87 SER A CA 1
ATOM 728 C C . SER A 1 87 ? 4.418 2.707 5.861 1.00 91.50 87 SER A C 1
ATOM 730 O O . SER A 1 87 ? 5.242 2.371 5.019 1.00 91.50 87 SER A O 1
ATOM 732 N N . LYS A 1 88 ? 4.479 2.265 7.124 1.00 93.19 88 LYS A N 1
ATOM 733 C CA . LYS A 1 88 ? 5.532 1.364 7.629 1.00 93.19 88 LYS A CA 1
ATOM 734 C C . LYS A 1 88 ? 5.299 -0.112 7.307 1.00 93.19 88 LYS A C 1
ATOM 736 O O . LYS A 1 88 ? 6.245 -0.887 7.350 1.00 93.19 88 LYS A O 1
ATOM 741 N N . SER A 1 89 ? 4.055 -0.499 7.045 1.00 93.44 89 SER A N 1
ATOM 742 C CA . SER A 1 89 ? 3.666 -1.890 6.766 1.00 93.44 89 SER A CA 1
ATOM 743 C C . SER A 1 89 ? 3.749 -2.253 5.288 1.00 93.44 89 SER A C 1
ATOM 745 O O . SER A 1 89 ? 3.524 -3.408 4.945 1.00 93.44 89 SER A O 1
ATOM 747 N N . VAL A 1 90 ? 4.072 -1.297 4.409 1.00 93.56 90 VAL A N 1
ATOM 748 C CA . VAL A 1 90 ? 4.283 -1.589 2.988 1.00 93.56 90 VAL A CA 1
ATOM 749 C C . VAL A 1 90 ? 5.388 -2.645 2.859 1.00 93.56 90 VAL A C 1
ATOM 751 O O . VAL A 1 90 ? 6.506 -2.406 3.326 1.00 93.56 90 VAL A O 1
ATOM 754 N N . PRO A 1 91 ? 5.114 -3.799 2.225 1.00 92.62 91 PRO A N 1
ATOM 755 C CA . PRO A 1 91 ? 6.114 -4.845 2.082 1.00 92.62 91 PRO A CA 1
ATOM 756 C C . PRO A 1 91 ? 7.322 -4.360 1.263 1.00 92.62 91 PRO A C 1
ATOM 758 O O . PRO A 1 91 ? 7.147 -3.638 0.274 1.00 92.62 91 PRO A O 1
ATOM 761 N N . PRO A 1 92 ? 8.550 -4.774 1.617 1.00 90.88 92 PRO A N 1
ATOM 762 C CA . PRO A 1 92 ? 9.754 -4.353 0.900 1.00 90.88 92 PRO A CA 1
ATOM 763 C C . PRO A 1 92 ? 9.733 -4.793 -0.570 1.00 90.88 92 PRO A C 1
ATOM 765 O O . PRO A 1 92 ? 10.172 -4.042 -1.441 1.00 90.88 92 PRO A O 1
ATOM 768 N N . ASP A 1 93 ? 9.136 -5.951 -0.861 1.00 92.00 93 ASP A N 1
ATOM 769 C CA . ASP A 1 93 ? 8.993 -6.471 -2.223 1.00 92.00 93 ASP A CA 1
ATOM 770 C C . ASP A 1 93 ? 8.154 -5.552 -3.120 1.00 92.00 93 ASP A C 1
ATOM 772 O O . ASP A 1 93 ? 8.464 -5.386 -4.297 1.00 92.00 93 ASP A O 1
ATOM 776 N N . VAL A 1 94 ? 7.135 -4.881 -2.564 1.00 92.12 94 VAL A N 1
ATOM 777 C CA . VAL A 1 94 ? 6.327 -3.900 -3.308 1.00 92.12 94 VAL A CA 1
ATOM 778 C C . VAL A 1 94 ? 7.202 -2.740 -3.774 1.00 92.12 94 VAL A C 1
ATOM 780 O O . VAL A 1 94 ? 7.110 -2.319 -4.926 1.00 92.12 94 VAL A O 1
ATOM 783 N N . SER A 1 95 ? 8.070 -2.238 -2.891 1.00 88.88 95 SER A N 1
ATOM 784 C CA . SER A 1 95 ? 8.983 -1.139 -3.219 1.00 88.88 95 SER A CA 1
ATOM 785 C C . SER A 1 95 ? 10.006 -1.562 -4.274 1.00 88.88 95 SER A C 1
ATOM 787 O O . SER A 1 95 ? 10.275 -0.802 -5.202 1.00 88.88 95 SER A O 1
ATOM 789 N N . LEU A 1 96 ? 10.521 -2.789 -4.173 1.00 92.00 96 LEU A N 1
ATOM 790 C CA . LEU A 1 96 ? 11.497 -3.339 -5.110 1.00 92.00 96 LEU A CA 1
ATOM 791 C C . LEU A 1 96 ? 10.897 -3.568 -6.506 1.00 92.00 96 LEU A C 1
ATOM 793 O O . LEU A 1 96 ? 11.479 -3.131 -7.500 1.00 92.00 96 LEU A O 1
ATOM 797 N N . GLU A 1 97 ? 9.719 -4.193 -6.602 1.00 91.62 97 GLU A N 1
ATOM 798 C CA . GLU A 1 97 ? 9.022 -4.392 -7.882 1.00 91.62 97 GLU A CA 1
ATOM 799 C C . GLU A 1 97 ? 8.672 -3.043 -8.542 1.00 91.62 97 GLU A C 1
ATOM 801 O O . GLU A 1 97 ? 8.859 -2.866 -9.752 1.00 91.62 97 GLU A O 1
ATOM 806 N N . LEU A 1 98 ? 8.224 -2.060 -7.750 1.00 91.00 98 LEU A N 1
ATOM 807 C CA . LEU A 1 98 ? 7.910 -0.720 -8.247 1.00 91.00 98 LEU A CA 1
ATOM 808 C C . LEU A 1 98 ? 9.162 0.016 -8.741 1.00 91.00 98 LEU A C 1
ATOM 810 O O . LEU A 1 98 ? 9.126 0.656 -9.792 1.00 91.00 98 LEU A O 1
ATOM 814 N N . GLU A 1 99 ? 10.280 -0.096 -8.022 1.00 90.75 99 GLU A N 1
ATOM 815 C CA . GLU A 1 99 ? 11.555 0.498 -8.418 1.00 90.75 99 GLU A CA 1
ATOM 816 C C . GLU A 1 99 ? 12.081 -0.106 -9.724 1.00 90.75 99 GLU A C 1
ATOM 818 O O . GLU A 1 99 ? 12.496 0.632 -10.621 1.00 90.75 99 GLU A O 1
ATOM 823 N N . VAL A 1 100 ? 12.030 -1.433 -9.867 1.00 91.38 100 VAL A N 1
ATOM 824 C CA . VAL A 1 100 ? 12.414 -2.119 -11.110 1.00 91.38 100 VAL A CA 1
ATOM 825 C C . VAL A 1 100 ? 11.566 -1.617 -12.276 1.00 91.38 100 VAL A C 1
ATOM 827 O O . VAL A 1 100 ? 12.104 -1.296 -13.339 1.00 91.38 100 VAL A O 1
ATOM 830 N N . HIS A 1 101 ? 10.253 -1.483 -12.077 1.00 88.69 101 HIS A N 1
ATOM 831 C CA . HIS A 1 101 ? 9.364 -0.955 -13.104 1.00 88.69 101 HIS A CA 1
ATOM 832 C C . HIS A 1 101 ? 9.700 0.498 -13.468 1.00 88.69 101 HIS A C 1
ATOM 834 O O . HIS A 1 101 ? 9.829 0.817 -14.648 1.00 88.69 101 HIS A O 1
ATOM 840 N N . LEU A 1 102 ? 9.920 1.366 -12.476 1.00 88.44 102 LEU A N 1
ATOM 841 C CA . LEU A 1 102 ? 10.326 2.757 -12.694 1.00 88.44 102 LEU A CA 1
ATOM 842 C C . LEU A 1 102 ? 11.639 2.847 -13.475 1.00 88.44 102 LEU A C 1
ATOM 844 O O . LEU A 1 102 ? 11.717 3.574 -14.464 1.00 88.44 102 LEU A O 1
ATOM 848 N N . ARG A 1 103 ? 12.658 2.078 -13.079 1.00 89.25 103 ARG A N 1
ATOM 849 C CA . ARG A 1 103 ? 13.949 2.031 -13.778 1.00 89.25 103 ARG A CA 1
ATOM 850 C C . ARG A 1 103 ? 13.777 1.586 -15.227 1.00 89.25 103 ARG A C 1
ATOM 852 O O . ARG A 1 103 ? 14.348 2.218 -16.109 1.00 89.25 103 ARG A O 1
ATOM 859 N N . ASN A 1 104 ? 12.968 0.561 -15.490 1.00 87.69 104 ASN A N 1
ATOM 860 C CA . ASN A 1 104 ? 12.704 0.081 -16.848 1.00 87.69 104 ASN A CA 1
ATOM 861 C C . ASN A 1 104 ? 11.972 1.123 -17.704 1.00 87.69 104 ASN A C 1
ATOM 863 O O . ASN A 1 104 ? 12.370 1.360 -18.845 1.00 87.69 104 ASN A O 1
ATOM 867 N N . THR A 1 105 ? 10.957 1.788 -17.147 1.00 85.75 105 THR A N 1
ATOM 868 C CA . THR A 1 105 ? 10.215 2.863 -17.823 1.00 85.75 105 THR A CA 1
ATOM 869 C C . THR A 1 105 ? 11.136 4.026 -18.182 1.00 85.75 105 THR A C 1
ATOM 871 O O . THR A 1 105 ? 11.162 4.477 -19.329 1.00 85.75 105 THR A O 1
ATOM 874 N N . LEU A 1 106 ? 11.966 4.470 -17.234 1.00 85.06 106 LEU A N 1
ATOM 875 C CA . LEU A 1 106 ? 12.935 5.539 -17.474 1.00 85.06 106 LEU A CA 1
ATOM 876 C C . LEU A 1 106 ? 14.003 5.109 -18.487 1.00 85.06 106 LEU A C 1
ATOM 878 O O . LEU A 1 106 ? 14.301 5.856 -19.416 1.00 85.06 106 LEU A O 1
ATOM 882 N N . ARG A 1 107 ? 14.539 3.891 -18.373 1.00 86.12 107 ARG A N 1
ATOM 883 C CA . ARG A 1 107 ? 15.548 3.360 -19.295 1.00 86.12 107 ARG A CA 1
ATOM 884 C C . ARG A 1 107 ? 15.044 3.302 -20.732 1.00 86.12 107 ARG A C 1
ATOM 886 O O . ARG A 1 107 ? 15.714 3.792 -21.637 1.00 86.12 107 ARG A O 1
ATOM 893 N N . SER A 1 108 ? 13.845 2.753 -20.927 1.00 83.25 108 SER A N 1
ATOM 894 C CA . SER A 1 108 ? 13.199 2.662 -22.238 1.00 83.25 108 SER A CA 1
ATOM 895 C C . SER A 1 108 ? 13.028 4.043 -22.877 1.00 83.25 108 SER A C 1
ATOM 897 O O . SER A 1 108 ? 13.309 4.226 -24.062 1.00 83.25 108 SER A O 1
ATOM 899 N N . ARG A 1 109 ? 12.641 5.040 -22.077 1.00 79.94 109 ARG A N 1
ATOM 900 C CA . ARG A 1 109 ? 12.395 6.403 -22.548 1.00 79.94 109 ARG A CA 1
ATOM 901 C C . ARG A 1 109 ? 13.668 7.183 -22.866 1.00 79.94 109 ARG A C 1
ATOM 903 O O . ARG A 1 109 ? 13.714 7.876 -23.880 1.00 79.94 109 ARG A O 1
ATOM 910 N N . TYR A 1 110 ? 14.674 7.108 -22.000 1.00 79.94 110 TYR A N 1
ATOM 911 C CA . TYR A 1 110 ? 15.911 7.883 -22.136 1.00 79.94 110 TYR A CA 1
ATOM 912 C C . TYR A 1 110 ? 17.007 7.146 -22.923 1.00 79.94 110 TYR A C 1
ATOM 914 O O . TYR A 1 110 ? 18.075 7.717 -23.121 1.00 79.94 110 TYR A O 1
ATOM 922 N N . LYS A 1 111 ? 16.735 5.922 -23.412 1.00 74.38 111 LYS A N 1
ATOM 923 C CA . LYS A 1 111 ? 17.703 5.043 -24.100 1.00 74.38 111 LYS A CA 1
ATOM 924 C C . LYS A 1 111 ? 19.012 4.890 -23.305 1.00 74.38 111 LYS A C 1
ATOM 926 O O . LYS A 1 111 ? 20.096 4.995 -23.874 1.00 74.38 111 LYS A O 1
ATOM 931 N N . LEU A 1 112 ? 18.878 4.699 -21.991 1.00 57.66 112 LEU A N 1
ATOM 932 C CA . LEU A 1 112 ? 19.990 4.486 -21.053 1.00 57.66 112 LEU A CA 1
ATOM 933 C C . LEU A 1 112 ? 20.477 3.032 -21.028 1.00 57.66 112 LEU A C 1
ATOM 935 O O . LEU A 1 112 ? 19.647 2.111 -21.206 1.00 57.66 112 LEU A O 1
#

Radius of gyration: 26.3 Å; chains: 1; bounding box: 73×49×68 Å

Secondary structure (DSSP, 8-state):
----------------------------HHHHS-HHHHHHHHHHHHHHHHHTTHHHHHHHHHHHHHHHHGGG--HHHHHHHHHHHHHHSS-HHHHHHHHHHHHHHHHHHHT-

Sequence (112 aa):
MEGRSGFYEKSSPNESSSKNEYKPLCWKSHQIIRRDEMKTIHELLYKLLKKYGWEDEIREKVRAIWERRGTDAKMNDVIHEIMPTASKSVPPDVSLELEVHLRNTLRSRYKL

pLDDT: mean 77.45, std 21.44, range [35.0, 97.0]

Foldseek 3Di:
DDDDDDDDDDDDDDPPPPPPVPVPPPPVVCVQAPPVRVVVLVVLLVVLCVVVCLVVVLVVVLVVVDVVVDPVDDPVVSCVVSVVVSVVPRDPVSVVVSVVVVCVVSCVVVVD

InterPro domains:
  IPR018783 Transcription factor, enhancer of yellow 2 [PF10163] (31-106)
  IPR038212 Transcription factor EnY2 superfamily [G3DSA:1.10.246.140] (28-110)

Organism: Drosophila navojoa (NCBI:txid7232)